Protein AF-A0A1D6N239-F1 (afdb_monomer_lite)

InterPro domains:
  IPR001373 Cullin, N-terminal [PF00888] (5-169)
  IPR016159 Cullin repeat-like-containing domain superfamily [SSF74788] (6-170)
  IPR045093 Cullin [PTHR11932] (6-168)

Secondary structure (DSSP, 8-state):
-----TTHHHHHHHHHHHHHHHHIIIIIHHHHTT--HHHHHHHHHHHHHHHHHHHHHHHHHHHHIIIIIIHHHTPPPHHHHHHHHHHHHHHHHSHHHHHHHHHHHHHHHHTTPPPPHHHHHHHHHHHTSTTHHHHHHHHHHHHHHHHHHHHHHHHHHS-HHHHHHHHHHHH--

Organism: Zea mays (NCBI:txid4577)

pLDDT: mean 87.77, std 11.02, range [39.62, 97.81]

Foldseek 3Di:
DPDDDPVVLVVVLVVLLVVLLVCLVPPPVVQLPPDAAPRNLVSLLVVLVVLVVVLVVVCVVVVVSQVPVCVVVVHQHSLLSSLQSNVVVCCVPPVPRVLNNLLVVVVCVVVVNDDDCSSVSNVVSCVSHPVVVVVVVSVVVSVCVVVVVVLVVCVVVDDPVVSVVVVVVVVVD

Sequence (173 aa):
MAVQKQHYCPEMYNGFKMMLAECVRTMVLPHLMHKQNDSFFRELVKMWSNYCIMIRCVIGFFSYLDRCYVKQYKLPSLSNTAATSFFDPVFSYFNDEARTALLTMIQQERDGIRMDSSLRDVMHGICCSEAKSIMQNAFLDEIYGYYSVRSSEWIKHYSLPDYLAKVNIFIIL

Radius of gyration: 20.12 Å; chains: 1; bounding box: 44×27×61 Å

Structure (mmCIF, N/CA/C/O backbone):
data_AF-A0A1D6N239-F1
#
_entry.id   AF-A0A1D6N239-F1
#
loop_
_atom_site.group_PDB
_atom_site.id
_atom_site.type_symbol
_atom_site.label_atom_id
_atom_site.label_alt_id
_atom_site.label_comp_id
_atom_site.label_asym_id
_atom_site.label_entity_id
_atom_site.label_seq_id
_atom_site.pdbx_PDB_ins_code
_atom_site.Cartn_x
_atom_site.Cartn_y
_atom_site.Cartn_z
_atom_site.occupancy
_atom_site.B_iso_or_equiv
_atom_site.auth_seq_id
_atom_site.auth_comp_id
_atom_site.auth_asym_id
_atom_site.auth_atom_id
_atom_site.pdbx_PDB_model_num
ATOM 1 N N . MET A 1 1 ? 19.123 -14.684 -24.731 1.00 39.62 1 MET A N 1
ATOM 2 C CA . MET A 1 1 ? 19.728 -13.391 -25.113 1.00 39.62 1 MET A CA 1
ATOM 3 C C . MET A 1 1 ? 20.049 -12.634 -23.825 1.00 39.62 1 MET A C 1
ATOM 5 O O . MET A 1 1 ? 19.222 -11.886 -23.336 1.00 39.62 1 MET A O 1
ATOM 9 N N . ALA A 1 2 ? 21.181 -12.949 -23.189 1.00 46.62 2 ALA A N 1
ATOM 10 C CA . ALA A 1 2 ? 21.555 -12.415 -21.875 1.00 46.62 2 ALA A CA 1
ATOM 11 C C . ALA A 1 2 ? 23.067 -12.165 -21.827 1.00 46.62 2 ALA A C 1
ATOM 13 O O . ALA A 1 2 ? 23.795 -12.813 -21.089 1.00 46.62 2 ALA A O 1
ATOM 14 N N . VAL A 1 3 ? 23.534 -11.254 -22.680 1.00 56.34 3 VAL A N 1
ATOM 15 C CA . VAL A 1 3 ? 24.838 -10.593 -22.540 1.00 56.34 3 VAL A CA 1
ATOM 16 C C . VAL A 1 3 ? 24.658 -9.160 -23.047 1.00 56.34 3 VAL A C 1
ATOM 18 O O . VAL A 1 3 ? 25.066 -8.828 -24.154 1.00 56.34 3 VAL A O 1
ATOM 21 N N . GLN A 1 4 ? 23.959 -8.304 -22.296 1.00 53.34 4 GLN A N 1
ATOM 22 C CA . GLN A 1 4 ? 23.906 -6.871 -22.605 1.00 53.34 4 GLN A CA 1
ATOM 23 C C . GLN A 1 4 ? 24.217 -6.038 -21.355 1.00 53.34 4 GLN A C 1
ATOM 25 O O . GLN A 1 4 ? 23.649 -6.232 -20.287 1.00 53.34 4 GLN A O 1
ATOM 30 N N . LYS A 1 5 ? 25.224 -5.181 -21.547 1.00 54.03 5 LYS A N 1
ATOM 31 C CA . LYS A 1 5 ? 25.965 -4.279 -20.652 1.00 54.03 5 LYS A CA 1
ATOM 32 C C . LYS A 1 5 ? 25.200 -3.752 -19.422 1.00 54.03 5 LYS A C 1
ATOM 34 O O . LYS A 1 5 ? 24.051 -3.336 -19.527 1.00 54.03 5 LYS A O 1
ATOM 39 N N . GLN A 1 6 ? 25.923 -3.623 -18.298 1.00 56.44 6 GLN A N 1
ATOM 40 C CA . GLN A 1 6 ? 25.505 -2.990 -17.027 1.00 56.44 6 GLN A CA 1
ATOM 41 C C . GLN A 1 6 ? 24.774 -1.638 -17.174 1.00 56.44 6 GLN A C 1
ATOM 43 O O . GLN A 1 6 ? 24.034 -1.257 -16.274 1.00 56.44 6 GLN A O 1
ATOM 48 N N . HIS A 1 7 ? 24.937 -0.934 -18.297 1.00 66.25 7 HIS A N 1
ATOM 49 C CA . HIS A 1 7 ? 24.303 0.358 -18.566 1.00 66.25 7 HIS A CA 1
ATOM 50 C C . HIS A 1 7 ? 22.785 0.299 -18.815 1.00 66.25 7 HIS A C 1
ATOM 52 O O . HIS A 1 7 ? 22.112 1.283 -18.538 1.00 66.25 7 HIS A O 1
ATOM 58 N N . TYR A 1 8 ? 22.222 -0.832 -19.261 1.00 81.06 8 TYR A N 1
ATOM 59 C CA . TYR A 1 8 ? 20.793 -0.891 -19.621 1.00 81.06 8 TYR A CA 1
ATOM 60 C C . TYR A 1 8 ? 19.866 -1.198 -18.431 1.00 81.06 8 TYR A C 1
ATOM 62 O O . TYR A 1 8 ? 18.695 -0.826 -18.427 1.00 81.06 8 TYR A O 1
ATOM 70 N N . CYS A 1 9 ? 20.379 -1.852 -17.383 1.00 87.56 9 CYS A N 1
ATOM 71 C CA . CYS A 1 9 ? 19.580 -2.185 -16.196 1.00 87.56 9 CYS A CA 1
ATOM 72 C C . CYS A 1 9 ? 19.066 -0.939 -15.440 1.00 87.56 9 CYS A C 1
ATOM 74 O O . CYS A 1 9 ? 17.881 -0.918 -15.103 1.00 87.56 9 CYS A O 1
ATOM 76 N N . PRO A 1 10 ? 19.886 0.114 -15.215 1.00 89.19 10 PRO A N 1
ATOM 77 C CA . PRO A 1 10 ? 19.402 1.382 -14.668 1.00 89.19 10 PRO A CA 1
ATOM 78 C C . PRO A 1 10 ? 18.309 2.034 -15.521 1.00 89.19 10 PRO A C 1
ATOM 80 O O . PRO A 1 10 ? 17.315 2.516 -14.980 1.00 89.19 10 PRO A O 1
ATOM 83 N N . GLU A 1 11 ? 18.469 2.038 -16.847 1.00 90.56 11 GLU A N 1
ATOM 84 C CA . GLU A 1 11 ? 17.501 2.625 -17.783 1.00 90.56 11 GLU A CA 1
ATOM 85 C C . GLU A 1 11 ? 16.166 1.879 -17.742 1.00 90.56 11 GLU A C 1
ATOM 87 O O . GLU A 1 11 ? 15.124 2.508 -17.573 1.00 90.56 11 GLU A O 1
ATOM 92 N N . MET A 1 12 ? 16.190 0.542 -17.798 1.00 91.38 12 MET A N 1
ATOM 93 C CA . MET A 1 12 ? 14.989 -0.287 -17.662 1.00 91.38 12 MET A CA 1
ATOM 94 C C . MET A 1 12 ? 14.289 -0.065 -16.316 1.00 91.38 12 MET A C 1
ATOM 96 O O . MET A 1 12 ? 13.073 0.103 -16.277 1.00 91.38 12 MET A O 1
ATOM 100 N N . TYR A 1 13 ? 15.041 -0.044 -15.210 1.00 92.44 13 TYR A N 1
ATOM 101 C CA . TYR A 1 13 ? 14.474 0.150 -13.873 1.00 92.44 13 TYR A CA 1
ATOM 102 C C . TYR A 1 13 ? 13.842 1.542 -13.713 1.00 92.44 13 TYR A C 1
ATOM 104 O O . TYR A 1 13 ? 12.755 1.684 -13.152 1.00 92.44 13 TYR A O 1
ATOM 112 N N . ASN A 1 14 ? 14.490 2.586 -14.236 1.00 92.31 14 ASN A N 1
ATOM 113 C CA . ASN A 1 14 ? 13.929 3.936 -14.232 1.00 92.31 14 ASN A CA 1
ATOM 114 C C . ASN A 1 14 ? 12.723 4.062 -15.171 1.00 92.31 14 ASN A C 1
ATOM 116 O O . ASN A 1 14 ? 11.724 4.663 -14.782 1.00 92.31 14 ASN A O 1
ATOM 120 N N . GLY A 1 15 ? 12.776 3.455 -16.359 1.00 92.75 15 GLY A N 1
ATOM 121 C CA . GLY A 1 15 ? 11.649 3.386 -17.289 1.00 92.75 15 GLY A CA 1
ATOM 122 C C . GLY A 1 15 ? 10.432 2.695 -16.676 1.00 92.75 15 GLY A C 1
ATOM 123 O O . GLY A 1 15 ? 9.324 3.217 -16.768 1.00 92.75 15 GLY A O 1
ATOM 124 N N . PHE A 1 16 ? 10.647 1.583 -15.965 1.00 93.06 16 PHE A N 1
ATOM 125 C CA . PHE A 1 16 ? 9.612 0.898 -15.193 1.00 93.06 16 PHE A CA 1
ATOM 126 C C . PHE A 1 16 ? 8.950 1.849 -14.189 1.00 93.06 16 PHE A C 1
ATOM 128 O O . PHE A 1 16 ? 7.742 2.050 -14.259 1.00 93.06 16 PHE A O 1
ATOM 135 N N . LYS A 1 17 ? 9.729 2.521 -13.329 1.00 93.50 17 LYS A N 1
ATOM 136 C CA . LYS A 1 17 ? 9.190 3.502 -12.367 1.00 93.50 17 LYS A CA 1
ATOM 137 C C . LYS A 1 17 ? 8.367 4.607 -13.032 1.00 93.50 17 LYS A C 1
ATOM 139 O O . LYS A 1 17 ? 7.281 4.919 -12.555 1.00 93.50 17 LYS A O 1
ATOM 144 N N . MET A 1 18 ? 8.872 5.196 -14.119 1.00 93.50 18 MET A N 1
ATOM 145 C CA . MET A 1 18 ? 8.172 6.277 -14.824 1.00 93.50 18 MET A CA 1
ATOM 146 C C . MET A 1 18 ? 6.834 5.807 -15.397 1.00 93.50 18 MET A C 1
ATOM 148 O O . MET A 1 18 ? 5.826 6.488 -15.227 1.00 93.50 18 MET A O 1
ATOM 152 N N . MET A 1 19 ? 6.802 4.621 -16.010 1.00 94.00 19 MET A N 1
ATOM 153 C CA . MET A 1 19 ? 5.565 4.034 -16.532 1.00 94.00 19 MET A CA 1
ATOM 154 C C . MET A 1 19 ? 4.536 3.771 -15.432 1.00 94.00 19 MET A C 1
ATOM 156 O O . MET A 1 19 ? 3.349 4.020 -15.632 1.00 94.00 19 MET A O 1
ATOM 160 N N . LEU A 1 20 ? 4.977 3.292 -14.268 1.00 95.25 20 LEU A N 1
ATOM 161 C CA . LEU A 1 20 ? 4.081 3.057 -13.137 1.00 95.25 20 LEU A CA 1
ATOM 162 C C . LEU A 1 20 ? 3.512 4.353 -12.571 1.00 95.25 20 LEU A C 1
ATOM 164 O O . LEU A 1 20 ? 2.302 4.445 -12.370 1.00 95.25 20 LEU A O 1
ATOM 168 N N . ALA A 1 21 ? 4.362 5.361 -12.370 1.00 92.44 21 ALA A N 1
ATOM 169 C CA . ALA A 1 21 ? 3.928 6.675 -11.910 1.00 92.44 21 ALA A CA 1
ATOM 170 C C . ALA A 1 21 ? 2.891 7.286 -12.867 1.00 92.44 21 ALA A C 1
ATOM 172 O O . ALA A 1 21 ? 1.852 7.781 -12.430 1.00 92.44 21 ALA A O 1
ATOM 173 N N . GLU A 1 22 ? 3.129 7.184 -14.176 1.00 94.69 22 GLU A N 1
ATOM 174 C CA . GLU A 1 22 ? 2.204 7.678 -15.193 1.00 94.69 22 GLU A CA 1
ATOM 175 C C . GLU A 1 22 ? 0.885 6.891 -15.217 1.00 94.69 22 GLU A C 1
ATOM 177 O O . GLU A 1 22 ? -0.192 7.487 -15.286 1.00 94.69 22 GLU A O 1
ATOM 182 N N . CYS A 1 23 ? 0.942 5.562 -15.088 1.00 94.81 23 CYS A N 1
ATOM 183 C CA . CYS A 1 23 ? -0.246 4.715 -14.978 1.00 94.81 23 CYS A CA 1
ATOM 184 C C . CYS A 1 23 ? -1.108 5.112 -13.775 1.00 94.81 23 CYS A C 1
ATOM 186 O O . CYS A 1 23 ? -2.322 5.255 -13.900 1.00 94.81 23 CYS A O 1
ATOM 188 N N . VAL A 1 24 ? -0.500 5.314 -12.607 1.00 96.50 24 VAL A N 1
ATOM 189 C CA . VAL A 1 24 ? -1.225 5.701 -11.390 1.00 96.50 24 VAL A CA 1
ATOM 190 C C . VAL A 1 24 ? -1.839 7.088 -11.562 1.00 96.50 24 VAL A C 1
ATOM 192 O O . VAL A 1 24 ? -3.029 7.278 -11.307 1.00 96.50 24 VAL A O 1
ATOM 195 N N . ARG A 1 25 ? -1.069 8.044 -12.087 1.00 95.81 25 ARG A N 1
ATOM 196 C CA . ARG A 1 25 ? -1.529 9.416 -12.324 1.00 95.81 25 ARG A CA 1
ATOM 197 C C . ARG A 1 25 ? -2.720 9.491 -13.283 1.00 95.81 25 ARG A C 1
ATOM 199 O O . ARG A 1 25 ? -3.623 10.290 -13.061 1.00 95.81 25 ARG A O 1
ATOM 206 N N . THR A 1 26 ? -2.714 8.691 -14.347 1.00 95.81 26 THR A N 1
ATOM 207 C CA . THR A 1 26 ? -3.734 8.745 -15.409 1.00 95.81 26 THR A CA 1
ATOM 208 C C . THR A 1 26 ? -4.933 7.843 -15.150 1.00 95.81 26 THR A C 1
ATOM 210 O O . THR A 1 26 ? -6.050 8.214 -15.498 1.00 95.81 26 THR A O 1
ATOM 213 N N . MET A 1 27 ? -4.721 6.680 -14.534 1.00 94.62 27 MET A N 1
ATOM 214 C CA . MET A 1 27 ? -5.755 5.653 -14.400 1.00 94.62 27 MET A CA 1
ATOM 215 C C . MET A 1 27 ? -6.275 5.503 -12.973 1.00 94.62 27 MET A C 1
ATOM 217 O O . MET A 1 27 ? -7.420 5.108 -12.808 1.00 94.62 27 MET A O 1
ATOM 221 N N . VAL A 1 28 ? -5.488 5.808 -11.939 1.00 96.38 28 VAL A N 1
ATOM 222 C CA . VAL A 1 28 ? -5.895 5.572 -10.540 1.00 96.38 28 VAL A CA 1
ATOM 223 C C . VAL A 1 28 ? -6.426 6.849 -9.906 1.00 96.38 28 VAL A C 1
ATOM 225 O O . VAL A 1 28 ? -7.576 6.879 -9.474 1.00 96.38 28 VAL A O 1
ATOM 228 N N . LEU A 1 29 ? -5.621 7.917 -9.884 1.00 96.88 29 LEU A N 1
ATOM 229 C CA . LEU A 1 29 ? -5.974 9.141 -9.155 1.00 96.88 29 LEU A CA 1
ATOM 230 C C . LEU A 1 29 ? -7.324 9.741 -9.587 1.00 96.88 29 LEU A C 1
ATOM 232 O O . LEU A 1 29 ? -8.117 10.051 -8.699 1.00 96.88 29 LEU A O 1
ATOM 236 N N . PRO A 1 30 ? -7.665 9.834 -10.891 1.00 97.12 30 PRO A N 1
ATOM 237 C CA . PRO A 1 30 ? -8.952 10.391 -11.309 1.00 97.12 30 PRO A CA 1
ATOM 238 C C . PRO A 1 30 ? -10.160 9.593 -10.806 1.00 97.12 30 PRO A C 1
ATOM 240 O O . PRO A 1 30 ? -11.209 10.172 -10.549 1.00 97.12 30 PRO A O 1
ATOM 243 N N . HIS A 1 31 ? -10.019 8.275 -10.626 1.00 96.00 31 HIS A N 1
ATOM 244 C CA . HIS A 1 31 ? -11.098 7.434 -10.103 1.00 96.00 31 HIS A CA 1
ATOM 245 C C . HIS A 1 31 ? -11.291 7.603 -8.596 1.00 96.00 31 HIS A C 1
ATOM 247 O O . HIS A 1 31 ? -12.378 7.331 -8.096 1.00 96.00 31 HIS A O 1
ATOM 253 N N . LEU A 1 32 ? -10.265 8.045 -7.870 1.00 96.25 32 LEU A N 1
ATOM 254 C CA . LEU A 1 32 ? -10.347 8.309 -6.433 1.00 96.25 32 LEU A CA 1
ATOM 255 C C . LEU A 1 32 ? -10.863 9.719 -6.120 1.00 96.25 32 LEU A C 1
ATOM 257 O O . LEU A 1 32 ? -11.366 9.952 -5.021 1.00 96.25 32 LEU A O 1
ATOM 261 N N . MET A 1 33 ? -10.784 10.646 -7.080 1.00 95.56 33 MET A N 1
ATOM 262 C CA . MET A 1 33 ? -11.258 12.017 -6.900 1.00 95.56 33 MET A CA 1
ATOM 263 C C . MET A 1 33 ? -12.731 12.064 -6.482 1.00 95.56 33 MET A C 1
ATOM 265 O O . MET A 1 33 ? -13.576 11.340 -7.007 1.00 95.56 33 MET A O 1
ATOM 269 N N . HIS A 1 34 ? -13.035 12.967 -5.548 1.00 93.38 34 HIS A N 1
ATOM 270 C CA . HIS A 1 34 ? -14.378 13.214 -5.012 1.00 93.38 34 HIS A CA 1
ATOM 271 C C . HIS A 1 34 ? -15.038 12.018 -4.298 1.00 93.38 34 HIS A C 1
ATOM 273 O O . HIS A 1 34 ? -16.222 12.090 -3.968 1.00 93.38 34 HIS A O 1
ATOM 279 N N . LYS A 1 35 ? -14.304 10.931 -4.024 1.00 94.62 35 LYS A N 1
ATOM 280 C CA . LYS A 1 35 ? -14.792 9.804 -3.216 1.00 94.62 35 LYS A CA 1
ATOM 281 C C . LYS A 1 35 ? -14.398 9.977 -1.753 1.00 94.62 35 LYS A C 1
ATOM 283 O O . LYS A 1 35 ? -13.339 10.510 -1.453 1.00 94.62 35 LYS A O 1
ATOM 288 N N . GLN A 1 36 ? -15.236 9.483 -0.842 1.00 92.69 36 GLN A N 1
ATOM 289 C CA . GLN A 1 36 ? -14.975 9.506 0.605 1.00 92.69 36 GLN A CA 1
ATOM 290 C C . GLN A 1 36 ? -15.403 8.196 1.281 1.00 92.69 36 GLN A C 1
ATOM 292 O O . GLN A 1 36 ? -16.244 7.459 0.746 1.00 92.69 36 GLN A O 1
ATOM 297 N N . ASN A 1 37 ? -14.846 7.922 2.466 1.00 90.50 37 ASN A N 1
ATOM 298 C CA . ASN A 1 37 ? -15.208 6.801 3.346 1.00 90.50 37 ASN A CA 1
ATOM 299 C C . ASN A 1 37 ? -15.290 5.462 2.584 1.00 90.50 37 ASN A C 1
ATOM 301 O O . ASN A 1 37 ? -14.408 5.139 1.787 1.00 90.50 37 ASN A O 1
ATOM 305 N N . ASP A 1 38 ? -16.367 4.696 2.761 1.00 91.19 38 ASP A N 1
ATOM 306 C CA . ASP A 1 38 ? -16.546 3.393 2.116 1.00 91.19 38 ASP A CA 1
ATOM 307 C C . ASP A 1 38 ? -16.464 3.437 0.585 1.00 91.19 38 ASP A C 1
ATOM 309 O O . ASP A 1 38 ? -16.015 2.479 -0.046 1.00 91.19 38 ASP A O 1
ATOM 313 N N . SER A 1 39 ? -16.931 4.527 -0.037 1.00 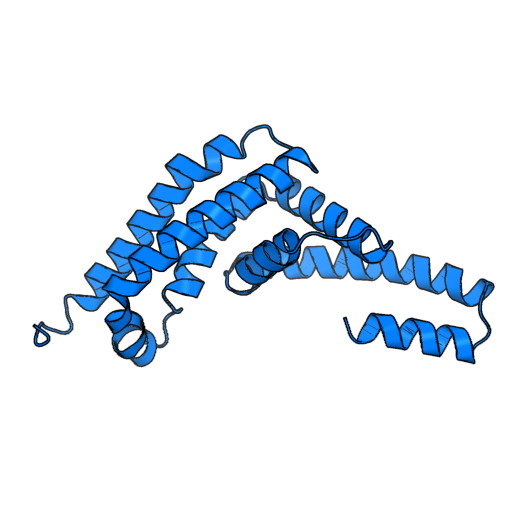94.12 39 SER A N 1
ATOM 314 C CA . SER A 1 39 ? -16.883 4.670 -1.496 1.00 94.12 39 SER A CA 1
ATOM 315 C C . SER A 1 39 ? -15.450 4.854 -1.995 1.00 94.12 39 SER A C 1
ATOM 317 O O . SER A 1 39 ? -15.096 4.305 -3.040 1.00 94.12 39 SER A O 1
ATOM 319 N N . PHE A 1 40 ? -14.626 5.567 -1.220 1.00 96.00 40 PHE A N 1
ATOM 320 C CA . PHE A 1 40 ? -13.200 5.721 -1.475 1.00 96.00 40 PHE A CA 1
ATOM 321 C C . PHE A 1 40 ? -12.489 4.382 -1.305 1.00 96.00 40 PHE A C 1
ATOM 323 O O . PHE A 1 40 ? -11.799 3.941 -2.220 1.00 96.00 40 PHE A O 1
ATOM 330 N N . PHE A 1 41 ? -12.727 3.690 -0.186 1.00 94.94 41 PHE A N 1
ATOM 331 C CA . PHE A 1 41 ? -12.089 2.403 0.084 1.00 94.94 41 PHE A CA 1
ATOM 332 C C . PHE A 1 41 ? -12.411 1.354 -0.986 1.00 94.94 41 PHE A C 1
ATOM 334 O O . PHE A 1 41 ? -11.508 0.694 -1.496 1.00 94.94 41 PHE A O 1
ATOM 341 N N . ARG A 1 42 ? -13.682 1.234 -1.393 1.00 95.00 42 ARG A N 1
ATOM 342 C CA . ARG A 1 42 ? -14.083 0.299 -2.457 1.00 95.00 42 ARG A CA 1
ATOM 343 C C . ARG A 1 42 ? -13.380 0.582 -3.782 1.00 95.00 42 ARG A C 1
ATOM 345 O O . ARG A 1 42 ? -12.950 -0.356 -4.452 1.00 95.00 42 ARG A O 1
ATOM 352 N N . GLU A 1 43 ? -13.252 1.851 -4.169 1.00 97.31 43 GLU A N 1
ATOM 353 C CA . GLU A 1 43 ? -12.543 2.184 -5.406 1.00 97.31 43 GLU A CA 1
ATOM 354 C C . GLU A 1 43 ? -11.032 1.971 -5.268 1.00 97.31 43 GLU A C 1
ATOM 356 O O . GLU A 1 43 ? -10.417 1.444 -6.191 1.00 97.31 43 GLU A O 1
ATOM 361 N N . LEU A 1 44 ? -10.445 2.292 -4.111 1.00 97.00 44 LEU A N 1
ATOM 362 C CA . LEU A 1 44 ? -9.036 2.035 -3.818 1.00 97.00 44 LEU A CA 1
ATOM 363 C C . LEU A 1 44 ? -8.702 0.547 -3.955 1.00 97.00 44 LEU A C 1
ATOM 365 O O . LEU A 1 44 ? -7.760 0.201 -4.664 1.00 97.00 44 LEU A O 1
ATOM 369 N N . VAL A 1 45 ? -9.502 -0.330 -3.343 1.00 96.25 45 VAL A N 1
ATOM 370 C CA . VAL A 1 45 ? -9.361 -1.791 -3.448 1.00 96.25 45 VAL A CA 1
ATOM 371 C C . VAL A 1 45 ? -9.419 -2.242 -4.904 1.00 96.25 45 VAL A C 1
ATOM 373 O O . VAL A 1 45 ? -8.563 -3.001 -5.359 1.00 96.25 45 VAL A O 1
ATOM 376 N N . LYS A 1 46 ? -10.413 -1.761 -5.655 1.00 96.38 46 LYS A N 1
ATOM 377 C CA . LYS A 1 46 ? -10.590 -2.115 -7.065 1.00 96.38 46 LYS A CA 1
ATOM 378 C C . LYS A 1 46 ? -9.397 -1.666 -7.912 1.00 96.38 46 LYS A C 1
ATOM 380 O O . LYS A 1 46 ? -8.884 -2.451 -8.708 1.00 96.38 46 LYS A O 1
ATOM 385 N N . MET A 1 47 ? -8.936 -0.429 -7.733 1.00 97.50 47 MET A N 1
ATOM 386 C CA . MET A 1 47 ? -7.780 0.105 -8.456 1.00 97.50 47 MET A CA 1
ATOM 387 C C . MET A 1 47 ? -6.492 -0.628 -8.089 1.00 97.50 47 MET A C 1
ATOM 389 O O . MET A 1 47 ? -5.725 -0.979 -8.983 1.00 97.50 47 MET A O 1
ATOM 393 N N . TRP A 1 48 ? -6.282 -0.920 -6.804 1.00 97.44 48 TRP A N 1
ATOM 394 C CA . TRP A 1 48 ? -5.126 -1.677 -6.331 1.00 97.44 48 TRP A CA 1
ATOM 395 C C . TRP A 1 48 ? -5.114 -3.098 -6.898 1.00 97.44 48 TRP A C 1
ATOM 397 O O . TRP A 1 48 ? -4.109 -3.525 -7.456 1.00 97.44 48 TRP A O 1
ATOM 407 N N . SER A 1 49 ? -6.248 -3.800 -6.862 1.00 96.00 49 SER A N 1
ATOM 408 C CA . SER A 1 49 ? -6.377 -5.153 -7.415 1.00 96.00 49 SER A CA 1
ATOM 409 C C . SER A 1 49 ? -6.071 -5.196 -8.919 1.00 96.00 49 SER A C 1
ATOM 411 O O . SER A 1 49 ? -5.241 -5.992 -9.370 1.00 96.00 49 SER A O 1
ATOM 413 N N . ASN A 1 50 ? -6.659 -4.277 -9.692 1.00 95.44 50 ASN A N 1
ATOM 414 C CA . ASN A 1 50 ? -6.396 -4.152 -11.129 1.00 95.44 50 ASN A CA 1
ATOM 415 C C . ASN A 1 50 ? -4.920 -3.849 -11.411 1.00 95.44 50 ASN A C 1
ATOM 417 O O . ASN A 1 50 ? -4.306 -4.447 -12.300 1.00 95.44 50 ASN A O 1
ATOM 421 N N . TYR A 1 51 ? -4.334 -2.949 -10.626 1.00 96.44 51 TYR A N 1
ATOM 422 C CA . TYR A 1 51 ? -2.927 -2.602 -10.727 1.00 96.44 51 TYR A CA 1
ATOM 423 C C . TYR A 1 51 ? -2.024 -3.801 -10.403 1.00 96.44 51 TYR A C 1
ATOM 425 O O . TYR A 1 51 ? -1.113 -4.097 -11.172 1.00 96.44 51 TYR A O 1
ATOM 433 N N . CYS A 1 52 ? -2.306 -4.574 -9.350 1.00 94.81 52 CYS A N 1
ATOM 434 C CA . CYS A 1 52 ? -1.556 -5.789 -9.019 1.00 94.81 52 CYS A CA 1
ATOM 435 C C . CYS A 1 52 ? -1.565 -6.825 -10.150 1.00 94.81 52 CYS A C 1
ATOM 437 O O . CYS A 1 52 ? -0.540 -7.468 -10.394 1.00 94.81 52 CYS A O 1
ATOM 439 N N . ILE A 1 53 ? -2.691 -6.987 -10.855 1.00 94.00 53 ILE A N 1
ATOM 440 C CA . ILE A 1 53 ? -2.785 -7.877 -12.022 1.00 94.00 53 ILE A CA 1
ATOM 441 C C . ILE A 1 53 ? -1.830 -7.405 -13.124 1.00 94.00 53 ILE A C 1
ATOM 443 O O . ILE A 1 53 ? -1.032 -8.199 -13.625 1.00 94.00 53 ILE A O 1
ATOM 447 N N . MET A 1 54 ? -1.854 -6.109 -13.452 1.00 93.25 54 MET A N 1
ATOM 448 C CA . MET A 1 54 ? -0.937 -5.517 -14.430 1.00 93.25 54 MET A CA 1
ATOM 449 C C . MET A 1 54 ? 0.528 -5.717 -14.014 1.00 93.25 54 MET A C 1
ATOM 451 O O . MET A 1 54 ? 1.343 -6.193 -14.806 1.00 93.25 54 MET A O 1
ATOM 455 N N . ILE A 1 55 ? 0.864 -5.414 -12.759 1.00 94.00 55 ILE A N 1
A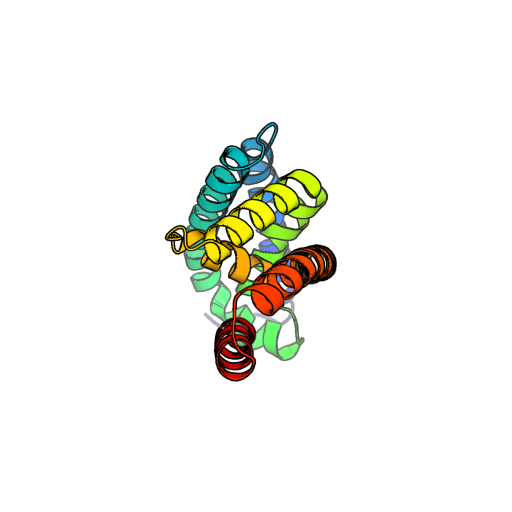TOM 456 C CA . ILE A 1 55 ? 2.223 -5.534 -12.220 1.00 94.00 55 ILE A CA 1
ATOM 457 C C . ILE A 1 55 ? 2.736 -6.970 -12.283 1.00 94.00 55 ILE A C 1
ATOM 459 O O . ILE A 1 55 ? 3.885 -7.185 -12.667 1.00 94.00 55 ILE A O 1
ATOM 463 N N . ARG A 1 56 ? 1.898 -7.963 -11.967 1.00 92.25 56 ARG A N 1
ATOM 464 C CA . ARG A 1 56 ? 2.284 -9.379 -12.036 1.00 92.25 56 ARG A CA 1
ATOM 465 C C . ARG A 1 56 ? 2.722 -9.777 -13.446 1.00 92.25 56 ARG A C 1
ATOM 467 O O . ARG A 1 56 ? 3.706 -10.500 -13.591 1.00 92.25 56 ARG A O 1
ATOM 474 N N . CYS A 1 57 ? 2.038 -9.270 -14.470 1.00 88.25 57 CYS A N 1
ATOM 475 C CA . CYS A 1 57 ? 2.421 -9.483 -15.864 1.00 88.25 57 CYS A CA 1
ATOM 476 C C . CYS A 1 57 ? 3.744 -8.778 -16.200 1.00 88.25 57 CYS A C 1
ATOM 478 O O . CYS A 1 57 ? 4.637 -9.393 -16.779 1.00 88.25 57 CYS A O 1
ATOM 480 N N . VAL A 1 58 ? 3.900 -7.511 -15.805 1.00 88.44 58 VAL A N 1
ATOM 481 C CA . VAL A 1 58 ? 5.083 -6.699 -16.144 1.00 88.44 58 VAL A CA 1
ATOM 482 C C . VAL A 1 58 ? 6.348 -7.210 -15.444 1.00 88.44 58 VAL A C 1
ATOM 484 O O . VAL A 1 58 ? 7.380 -7.376 -16.092 1.00 88.44 58 VAL A O 1
ATOM 487 N N . ILE A 1 59 ? 6.282 -7.525 -14.147 1.00 90.62 59 ILE A N 1
ATOM 488 C CA . ILE A 1 59 ? 7.435 -8.023 -13.376 1.00 90.62 59 ILE A CA 1
ATOM 489 C C . ILE A 1 59 ? 7.973 -9.334 -13.955 1.00 90.62 59 ILE A C 1
ATOM 491 O O . ILE A 1 59 ? 9.185 -9.548 -13.938 1.00 90.62 59 ILE A O 1
ATOM 495 N N . GLY A 1 60 ? 7.117 -10.189 -14.525 1.00 87.81 60 GLY A N 1
ATOM 496 C CA . GLY A 1 60 ? 7.553 -11.423 -15.184 1.00 87.81 60 GLY A CA 1
ATOM 497 C C . GLY A 1 60 ? 8.636 -11.176 -16.243 1.00 87.81 60 GLY A C 1
ATOM 498 O O . GLY A 1 60 ? 9.670 -11.852 -16.238 1.00 87.81 60 GLY A O 1
ATOM 499 N N . PHE A 1 61 ? 8.453 -10.147 -17.078 1.00 86.38 61 PHE A N 1
ATOM 500 C CA . PHE A 1 61 ? 9.412 -9.762 -18.120 1.00 86.38 61 PHE A CA 1
ATOM 501 C C . PHE A 1 61 ? 10.716 -9.189 -17.555 1.00 86.38 61 PHE A C 1
ATOM 503 O O . PHE A 1 61 ? 11.790 -9.437 -18.100 1.00 86.38 61 PHE A O 1
ATOM 510 N N . PHE A 1 62 ? 10.635 -8.458 -16.443 1.00 88.88 62 PHE A N 1
ATOM 511 C CA . PHE A 1 62 ? 11.772 -7.764 -15.835 1.00 88.88 62 PHE A CA 1
ATOM 512 C C . PHE A 1 62 ? 12.389 -8.504 -14.643 1.00 88.88 62 PHE A C 1
ATOM 514 O O . PHE A 1 62 ? 13.254 -7.956 -13.965 1.00 88.88 62 PHE A O 1
ATOM 521 N N . SER A 1 63 ? 12.014 -9.763 -14.404 1.00 88.19 63 SER A N 1
ATOM 522 C CA . SER A 1 63 ? 12.459 -10.553 -13.244 1.00 88.19 63 SER A CA 1
ATOM 523 C C . SER A 1 63 ? 13.986 -10.683 -13.108 1.00 88.19 63 SER A C 1
ATOM 525 O O . SER A 1 63 ? 14.503 -10.884 -12.008 1.00 88.19 63 SER A O 1
ATOM 527 N N . TYR A 1 64 ? 14.733 -10.523 -14.20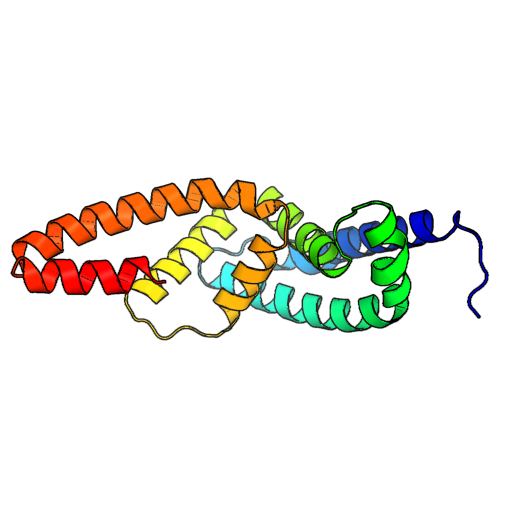6 1.00 88.88 64 TYR A N 1
ATOM 528 C CA . TYR A 1 64 ? 16.195 -10.437 -14.181 1.00 88.88 64 TYR A CA 1
ATOM 529 C C . TYR A 1 64 ? 16.712 -9.227 -13.381 1.00 88.88 64 TYR A C 1
ATOM 531 O O . TYR A 1 64 ? 17.725 -9.344 -12.687 1.00 88.88 64 TYR A O 1
ATOM 539 N N . LEU A 1 65 ? 16.016 -8.083 -13.431 1.00 90.88 65 LEU A N 1
ATOM 540 C CA . LEU A 1 65 ? 16.395 -6.888 -12.673 1.00 90.88 65 LEU A CA 1
ATOM 541 C C . LEU A 1 65 ? 16.376 -7.172 -11.172 1.00 90.88 65 LEU A C 1
ATOM 543 O O . LEU A 1 65 ? 17.346 -6.836 -10.500 1.00 90.88 65 LEU A O 1
ATOM 547 N N . ASP A 1 66 ? 15.345 -7.853 -10.664 1.00 90.19 66 ASP A N 1
ATOM 548 C CA . ASP A 1 66 ? 15.265 -8.229 -9.246 1.00 90.19 66 ASP A CA 1
ATOM 549 C C . ASP A 1 66 ? 16.418 -9.156 -8.828 1.00 90.19 66 ASP A C 1
ATOM 551 O O . ASP A 1 66 ? 17.036 -8.976 -7.777 1.00 90.19 66 ASP A O 1
ATOM 555 N N . ARG A 1 67 ? 16.750 -10.143 -9.670 1.00 89.06 67 ARG A N 1
ATOM 556 C CA . ARG A 1 67 ? 17.777 -11.153 -9.359 1.00 89.06 67 ARG A CA 1
ATOM 557 C C . ARG A 1 67 ? 19.196 -10.592 -9.357 1.00 89.06 67 ARG A C 1
ATOM 559 O O . ARG A 1 67 ? 20.024 -11.053 -8.570 1.00 89.06 67 ARG A O 1
ATOM 566 N N . CYS A 1 68 ? 19.477 -9.643 -10.245 1.00 87.50 68 CYS A N 1
ATOM 567 C CA . CYS A 1 68 ? 20.832 -9.160 -10.492 1.00 87.50 68 CYS A CA 1
ATOM 568 C C . CYS A 1 68 ? 20.996 -7.698 -10.080 1.00 87.50 68 CYS A C 1
ATOM 570 O O . CYS A 1 68 ? 21.729 -7.412 -9.138 1.00 87.50 68 CYS A O 1
ATOM 572 N N . TYR A 1 69 ? 20.304 -6.780 -10.755 1.00 88.38 69 TYR A N 1
ATOM 573 C CA . TYR A 1 69 ? 20.504 -5.340 -10.591 1.00 88.38 69 TYR A CA 1
ATOM 574 C C . TYR A 1 69 ? 20.051 -4.840 -9.212 1.00 88.38 69 TYR A C 1
ATOM 576 O O . TYR A 1 69 ? 20.848 -4.296 -8.452 1.00 88.38 69 TYR A O 1
ATOM 584 N N . VAL A 1 70 ? 18.799 -5.094 -8.839 1.00 91.38 70 VAL A N 1
ATOM 585 C CA . VAL A 1 70 ? 18.228 -4.680 -7.550 1.00 91.38 70 VAL A CA 1
ATOM 586 C C . VAL A 1 70 ? 19.047 -5.241 -6.391 1.00 91.38 70 VAL A C 1
ATOM 588 O O . VAL A 1 70 ? 19.438 -4.495 -5.494 1.00 91.38 70 VAL A O 1
ATOM 591 N N . LYS A 1 71 ? 19.377 -6.538 -6.440 1.00 89.81 71 LYS A N 1
ATOM 592 C CA . LYS A 1 71 ? 20.185 -7.201 -5.410 1.00 89.81 71 LYS A CA 1
ATOM 593 C C . LYS A 1 71 ? 21.595 -6.615 -5.305 1.00 89.81 71 LYS A C 1
ATOM 595 O O . LYS A 1 71 ? 22.074 -6.395 -4.195 1.00 89.81 71 LYS A O 1
ATOM 600 N N . GLN A 1 72 ? 22.255 -6.359 -6.435 1.00 90.12 72 GLN A N 1
ATOM 601 C CA . GLN A 1 72 ? 23.612 -5.808 -6.468 1.00 90.12 72 GLN A CA 1
ATOM 602 C C . GLN A 1 72 ? 23.673 -4.400 -5.864 1.00 90.12 72 GLN A C 1
ATOM 604 O O . GLN A 1 72 ? 24.608 -4.093 -5.127 1.00 90.12 72 GLN A O 1
ATOM 609 N N . TYR A 1 73 ? 22.677 -3.561 -6.151 1.00 90.12 73 TYR A N 1
ATOM 610 C CA . TYR A 1 73 ? 22.647 -2.158 -5.727 1.00 90.12 73 TYR A CA 1
ATOM 611 C C . TYR A 1 73 ? 21.778 -1.902 -4.486 1.00 90.12 73 TYR A C 1
ATOM 613 O O . TYR A 1 73 ? 21.615 -0.750 -4.092 1.00 90.12 73 TYR A O 1
ATOM 621 N N . LYS A 1 74 ? 21.244 -2.957 -3.851 1.00 91.50 74 LYS A N 1
ATOM 622 C CA . LYS A 1 74 ? 20.349 -2.888 -2.679 1.00 91.50 74 LYS A CA 1
ATOM 623 C C . LYS A 1 74 ? 19.155 -1.946 -2.886 1.00 91.50 74 LYS A C 1
ATOM 625 O O . LYS A 1 74 ? 18.758 -1.221 -1.978 1.00 91.50 74 LYS A O 1
ATOM 630 N N . LEU A 1 75 ? 18.603 -1.947 -4.095 1.00 92.62 75 LEU A N 1
ATOM 631 C CA . LEU A 1 75 ? 17.410 -1.171 -4.422 1.00 92.62 75 LEU A CA 1
ATOM 632 C C . LEU A 1 75 ? 16.149 -1.883 -3.899 1.00 92.62 75 LEU A C 1
ATOM 634 O O . LEU A 1 75 ? 16.203 -3.079 -3.593 1.00 92.62 75 LEU A O 1
ATOM 638 N N . PRO A 1 76 ? 15.002 -1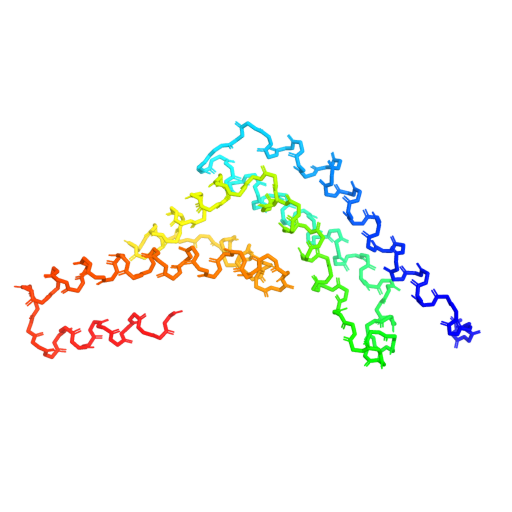.188 -3.811 1.00 93.12 76 PRO A N 1
ATOM 639 C CA . PRO A 1 76 ? 13.720 -1.849 -3.604 1.00 93.12 76 PRO A CA 1
ATOM 640 C C . PRO A 1 76 ? 13.427 -2.846 -4.733 1.00 93.12 76 PRO A C 1
ATOM 642 O O . PRO A 1 76 ? 13.773 -2.610 -5.892 1.00 93.12 76 PRO A O 1
ATOM 645 N N . SER A 1 77 ? 12.766 -3.959 -4.404 1.00 94.81 77 SER A N 1
ATOM 646 C CA . SER A 1 77 ? 12.298 -4.915 -5.417 1.00 94.81 77 SER A CA 1
ATOM 647 C C . SER A 1 77 ? 11.337 -4.250 -6.397 1.00 94.81 77 SER A C 1
ATOM 649 O O . SER A 1 77 ? 10.723 -3.229 -6.078 1.00 94.81 77 SER A O 1
ATOM 651 N N . LEU A 1 78 ? 11.144 -4.839 -7.577 1.00 95.50 78 LEU A N 1
ATOM 652 C CA . LEU A 1 78 ? 10.151 -4.339 -8.529 1.00 95.50 78 LEU A CA 1
ATOM 653 C C . LEU A 1 78 ? 8.742 -4.319 -7.919 1.00 95.50 78 LEU A C 1
ATOM 655 O O . LEU A 1 78 ? 7.983 -3.387 -8.169 1.00 95.50 78 LEU A O 1
ATOM 659 N N . SER A 1 79 ? 8.412 -5.301 -7.072 1.00 95.06 79 SER A N 1
ATOM 660 C CA . SER A 1 79 ? 7.129 -5.353 -6.357 1.00 95.06 79 SER A CA 1
ATOM 661 C C . SER A 1 79 ? 6.981 -4.218 -5.341 1.00 95.06 79 SER A C 1
ATOM 663 O O . SER A 1 79 ? 5.946 -3.556 -5.320 1.00 95.06 79 SER A O 1
ATOM 665 N N . ASN A 1 80 ? 8.005 -3.964 -4.520 1.00 95.75 80 ASN A N 1
ATOM 666 C CA . ASN A 1 80 ? 7.972 -2.873 -3.541 1.00 95.75 80 ASN A CA 1
ATOM 667 C C . ASN A 1 80 ? 7.952 -1.519 -4.253 1.00 95.75 80 ASN A C 1
ATOM 669 O O . ASN A 1 80 ? 7.147 -0.659 -3.928 1.00 95.75 80 ASN A O 1
ATOM 673 N N . THR A 1 81 ? 8.765 -1.368 -5.300 1.00 96.12 81 THR A N 1
ATOM 674 C CA . THR A 1 81 ? 8.761 -0.187 -6.168 1.00 96.12 81 THR A CA 1
ATOM 675 C C . THR A 1 81 ? 7.375 0.074 -6.744 1.00 96.12 81 THR A C 1
ATOM 677 O O . THR A 1 81 ? 6.914 1.210 -6.724 1.00 96.12 81 THR A O 1
ATOM 680 N N . ALA A 1 82 ? 6.686 -0.967 -7.217 1.00 96.75 82 ALA A N 1
ATOM 681 C CA . ALA A 1 82 ? 5.339 -0.832 -7.748 1.00 96.75 82 ALA A CA 1
ATOM 682 C C . ALA A 1 82 ? 4.316 -0.423 -6.685 1.00 96.75 82 ALA A C 1
ATOM 684 O O . ALA A 1 82 ? 3.441 0.390 -6.985 1.00 96.75 82 ALA A O 1
ATOM 685 N N . ALA A 1 83 ? 4.437 -0.953 -5.464 1.00 97.12 83 ALA A N 1
ATOM 686 C CA . ALA A 1 83 ? 3.614 -0.550 -4.331 1.00 97.12 83 ALA A CA 1
ATOM 687 C C . ALA A 1 83 ? 3.851 0.923 -3.962 1.00 97.12 83 ALA A C 1
ATOM 689 O O . ALA A 1 83 ? 2.892 1.682 -3.874 1.00 97.12 83 ALA A O 1
ATOM 690 N N . THR A 1 84 ? 5.111 1.356 -3.852 1.00 96.31 84 THR A N 1
ATOM 691 C CA . THR A 1 84 ? 5.494 2.765 -3.656 1.00 96.31 84 THR A CA 1
ATOM 692 C C . THR A 1 84 ? 4.934 3.663 -4.757 1.00 96.31 84 THR A C 1
ATOM 694 O O . THR A 1 84 ? 4.300 4.669 -4.463 1.00 96.31 84 THR A O 1
ATOM 697 N N . SER A 1 85 ? 5.073 3.280 -6.031 1.00 96.75 85 SER A N 1
ATOM 698 C CA . SER A 1 85 ? 4.518 4.056 -7.150 1.00 96.75 85 SER A CA 1
ATOM 699 C C . SER A 1 85 ? 2.995 4.205 -7.100 1.00 96.75 85 SER A C 1
ATOM 701 O O . SER A 1 85 ? 2.479 5.182 -7.635 1.00 96.75 85 SER A O 1
ATOM 703 N N . PHE A 1 86 ? 2.280 3.266 -6.472 1.00 97.81 86 PHE A N 1
ATOM 704 C CA . PHE A 1 86 ? 0.831 3.337 -6.297 1.00 97.81 86 PHE A CA 1
ATOM 705 C C . PHE A 1 86 ? 0.434 4.148 -5.063 1.00 97.81 86 PHE A C 1
ATOM 707 O O . PHE A 1 86 ? -0.346 5.092 -5.174 1.00 97.81 86 PHE A O 1
ATOM 714 N N . PHE A 1 87 ? 0.955 3.789 -3.889 1.00 96.88 87 PHE A N 1
ATOM 715 C CA . PHE A 1 87 ? 0.482 4.344 -2.625 1.00 96.88 87 PHE A CA 1
ATOM 716 C C . PHE A 1 87 ? 1.038 5.732 -2.329 1.00 96.88 87 PHE A C 1
ATOM 718 O O . PHE A 1 87 ? 0.289 6.549 -1.800 1.00 96.88 87 PHE A O 1
ATOM 725 N N . ASP A 1 88 ? 2.277 6.057 -2.706 1.00 94.81 88 ASP A N 1
ATOM 726 C CA . ASP A 1 88 ? 2.840 7.377 -2.398 1.00 94.81 88 ASP A CA 1
ATOM 727 C C . ASP A 1 88 ? 2.008 8.513 -3.021 1.00 94.81 88 ASP A C 1
ATOM 729 O O . ASP A 1 88 ? 1.617 9.424 -2.288 1.00 94.81 88 ASP A O 1
ATOM 733 N N . PRO A 1 89 ? 1.626 8.471 -4.318 1.00 95.00 89 PRO A N 1
ATOM 734 C CA . PRO A 1 89 ? 0.718 9.471 -4.870 1.00 95.00 89 PRO A CA 1
ATOM 735 C C . PRO A 1 89 ? -0.660 9.449 -4.202 1.00 95.00 89 PRO A C 1
ATOM 737 O O . PRO A 1 89 ? -1.199 10.509 -3.904 1.00 95.00 89 PRO A O 1
ATOM 740 N N . VAL A 1 90 ? -1.231 8.273 -3.919 1.00 95.69 90 VAL A N 1
ATOM 741 C CA . VAL A 1 90 ? -2.549 8.181 -3.264 1.00 95.69 90 VAL A CA 1
ATOM 742 C C . VAL A 1 90 ? -2.535 8.885 -1.906 1.00 95.69 90 VAL A C 1
ATOM 744 O O . VAL A 1 90 ? -3.402 9.715 -1.651 1.00 95.69 90 VAL A O 1
ATOM 747 N N . PHE A 1 91 ? -1.528 8.632 -1.070 1.00 93.25 91 PHE A N 1
ATOM 748 C CA . PHE A 1 91 ? -1.384 9.295 0.229 1.00 93.25 91 PHE A CA 1
ATOM 749 C C . PHE A 1 91 ? -0.919 10.746 0.130 1.00 93.25 91 PHE A C 1
ATOM 751 O O . PHE A 1 91 ? -1.146 11.508 1.068 1.00 93.25 91 PHE A O 1
ATOM 758 N N . SER A 1 92 ? -0.284 11.140 -0.975 1.00 93.25 92 SER A N 1
ATOM 759 C CA . SER A 1 92 ? 0.074 12.534 -1.236 1.00 93.25 92 SER A CA 1
ATOM 760 C C . SER A 1 92 ? -1.132 13.384 -1.637 1.00 93.25 92 SER A C 1
ATOM 762 O O . SER A 1 92 ? -1.165 14.557 -1.280 1.00 93.25 92 SER A O 1
ATOM 764 N N . TYR A 1 93 ? -2.085 12.835 -2.397 1.00 94.56 93 TYR A N 1
ATOM 765 C CA . TYR A 1 93 ? -3.247 13.581 -2.902 1.00 94.56 93 TYR A CA 1
ATOM 766 C C . TYR A 1 93 ? -4.504 13.411 -2.045 1.00 94.56 93 TYR A C 1
ATOM 768 O O . TYR A 1 93 ? -5.299 14.340 -1.963 1.00 94.56 93 TYR A O 1
ATOM 776 N N . PHE A 1 94 ? -4.681 12.248 -1.420 1.00 95.00 94 PHE A N 1
ATOM 777 C CA . PHE A 1 94 ? -5.905 11.854 -0.713 1.00 95.00 94 PHE A CA 1
ATOM 778 C C . PHE A 1 94 ? -5.588 11.365 0.704 1.00 95.00 94 PHE A C 1
ATOM 780 O O . PHE A 1 94 ? -6.068 10.315 1.134 1.00 95.00 94 PHE A O 1
ATOM 787 N N . ASN A 1 95 ? -4.683 12.062 1.403 1.00 91.56 95 ASN A N 1
ATOM 788 C CA . ASN A 1 95 ? -4.175 11.622 2.704 1.00 91.56 95 ASN A CA 1
ATOM 789 C C . ASN A 1 95 ? -5.306 11.384 3.708 1.00 91.56 95 ASN A C 1
ATOM 791 O O . ASN A 1 95 ? -5.381 10.312 4.310 1.00 91.56 95 ASN A O 1
ATOM 795 N N . ASP A 1 96 ? -6.183 12.375 3.856 1.00 91.19 96 ASP A N 1
ATOM 796 C CA . ASP A 1 96 ? -7.253 12.360 4.845 1.00 91.19 96 ASP A CA 1
ATOM 797 C C . ASP A 1 96 ? -8.318 11.329 4.469 1.00 91.19 96 ASP A C 1
ATOM 799 O O . ASP A 1 96 ? -8.689 10.500 5.297 1.00 91.19 96 ASP A O 1
ATOM 803 N N . GLU A 1 97 ? -8.745 11.290 3.205 1.00 93.94 97 GLU A N 1
ATOM 804 C CA . GLU A 1 97 ? -9.737 10.325 2.729 1.00 93.94 97 GLU A CA 1
ATOM 805 C C . GLU A 1 97 ? -9.238 8.887 2.871 1.00 93.94 97 GLU A C 1
ATOM 807 O O . GLU A 1 97 ? -9.973 8.025 3.360 1.00 93.94 97 GLU A O 1
ATOM 812 N N . ALA A 1 98 ? -7.983 8.624 2.491 1.00 92.69 98 ALA A N 1
ATOM 813 C CA . ALA A 1 98 ? -7.379 7.305 2.621 1.00 92.69 98 ALA A CA 1
ATOM 814 C C . ALA A 1 98 ? -7.252 6.891 4.088 1.00 92.69 98 ALA A C 1
ATOM 816 O O . ALA A 1 98 ? -7.604 5.761 4.431 1.00 92.69 98 ALA A O 1
ATOM 817 N N . ARG A 1 99 ? -6.799 7.794 4.966 1.00 90.62 99 ARG A N 1
ATOM 818 C CA . ARG A 1 99 ? -6.680 7.519 6.403 1.00 90.62 99 ARG A CA 1
ATOM 819 C C . ARG A 1 99 ? -8.037 7.251 7.030 1.00 90.62 99 ARG A C 1
ATOM 821 O O . ARG A 1 99 ? -8.205 6.201 7.639 1.00 90.62 99 ARG A O 1
ATOM 828 N N . THR A 1 100 ? -9.008 8.141 6.856 1.00 91.00 100 THR A N 1
ATOM 829 C CA . THR A 1 100 ? -10.347 7.975 7.432 1.00 91.00 100 THR A CA 1
ATOM 830 C C . THR A 1 100 ? -10.997 6.684 6.953 1.00 91.00 100 THR A C 1
ATOM 832 O O . THR A 1 100 ? -11.535 5.929 7.764 1.00 91.00 100 THR A O 1
ATOM 835 N N . ALA A 1 101 ? -10.903 6.384 5.656 1.00 92.75 101 ALA A N 1
ATOM 836 C CA . ALA A 1 101 ? -11.476 5.169 5.099 1.00 92.75 101 ALA A CA 1
ATOM 837 C C . ALA A 1 101 ? -10.792 3.901 5.644 1.00 92.75 101 ALA A C 1
ATOM 839 O O . ALA A 1 101 ? -11.483 2.971 6.054 1.00 92.75 101 ALA A O 1
ATOM 840 N N . LEU A 1 102 ? -9.456 3.867 5.708 1.00 90.75 102 LEU A N 1
ATOM 841 C CA . LEU A 1 102 ? -8.708 2.715 6.229 1.00 90.75 102 LEU A CA 1
ATOM 842 C C . LEU A 1 102 ? -8.941 2.498 7.727 1.00 90.75 102 LEU A C 1
ATOM 844 O O . LEU A 1 102 ? -9.185 1.366 8.137 1.00 90.75 102 LEU A O 1
ATOM 848 N N . LEU A 1 103 ? -8.924 3.563 8.533 1.00 88.50 103 LEU A N 1
ATOM 849 C CA . LEU A 1 103 ? -9.204 3.480 9.970 1.00 88.50 103 LEU A CA 1
ATOM 850 C C . LEU A 1 103 ? -10.619 2.964 10.231 1.00 88.50 103 LEU A C 1
ATOM 852 O O . LEU A 1 103 ? -10.798 2.052 11.030 1.00 88.50 103 LEU A O 1
ATOM 856 N N . THR A 1 104 ? -11.608 3.465 9.485 1.00 89.19 104 THR A N 1
ATOM 857 C CA . THR A 1 104 ? -12.994 2.984 9.589 1.00 89.19 104 THR A CA 1
ATOM 858 C C . THR A 1 104 ? -13.083 1.481 9.309 1.00 89.19 104 THR A C 1
ATOM 860 O O . THR A 1 104 ? -13.727 0.754 10.061 1.00 89.19 104 THR A O 1
ATOM 863 N N . MET A 1 105 ? -12.402 0.992 8.267 1.00 88.69 105 MET A N 1
ATOM 864 C CA . MET A 1 105 ? -12.405 -0.435 7.916 1.00 88.69 105 MET A CA 1
ATOM 865 C C . MET A 1 105 ? -11.719 -1.300 8.979 1.00 88.69 105 MET A C 1
ATOM 867 O O . MET A 1 105 ? -12.227 -2.360 9.335 1.00 88.69 105 MET A O 1
ATOM 871 N N . ILE A 1 106 ? -10.601 -0.836 9.539 1.00 86.50 106 ILE A N 1
ATOM 872 C CA . ILE A 1 106 ? -9.912 -1.527 10.638 1.00 86.50 106 ILE A CA 1
ATOM 873 C C . ILE A 1 106 ? -10.797 -1.587 11.884 1.00 86.50 106 ILE A C 1
ATOM 875 O O . ILE A 1 106 ? -10.870 -2.614 12.556 1.00 86.50 106 ILE A O 1
ATOM 879 N N . GLN A 1 107 ? -11.488 -0.498 12.208 1.00 85.06 107 GLN A N 1
ATOM 880 C CA . GLN A 1 107 ? -12.367 -0.450 13.368 1.00 85.06 107 GLN A CA 1
ATOM 881 C C . GLN A 1 107 ? -13.540 -1.428 13.205 1.00 85.06 107 GLN A C 1
ATOM 883 O O . GLN A 1 107 ? -13.838 -2.191 14.123 1.00 85.06 107 GLN A O 1
ATOM 888 N N . GLN A 1 108 ? -14.113 -1.507 11.999 1.00 85.50 108 GLN A N 1
ATOM 889 C CA . GLN A 1 108 ? -15.114 -2.515 11.645 1.00 85.50 108 GLN A CA 1
ATOM 890 C C . GLN A 1 108 ? -14.577 -3.951 11.798 1.00 85.50 108 GLN A C 1
ATOM 892 O O . GLN A 1 108 ? -15.271 -4.799 12.365 1.00 85.50 108 GLN A O 1
ATOM 897 N N . GLU A 1 109 ? -13.337 -4.230 11.372 1.00 84.38 109 GLU A N 1
ATOM 898 C CA . GLU A 1 109 ? -12.684 -5.532 11.598 1.00 84.38 109 GLU A CA 1
ATOM 899 C C . GLU A 1 109 ? -12.588 -5.868 13.093 1.00 84.38 109 GLU A C 1
ATOM 901 O O . GLU A 1 109 ? -12.956 -6.967 13.516 1.00 84.38 109 GLU A O 1
ATOM 906 N N . ARG A 1 110 ? -12.133 -4.911 13.911 1.00 80.44 110 ARG A N 1
ATOM 907 C CA . ARG A 1 110 ? -11.956 -5.070 15.369 1.00 80.44 110 ARG A CA 1
ATOM 908 C C . ARG A 1 110 ? -13.267 -5.220 16.137 1.00 80.44 110 ARG A C 1
ATOM 910 O O . ARG A 1 110 ? -13.270 -5.749 17.257 1.00 80.44 110 ARG A O 1
ATOM 917 N N . ASP A 1 111 ? -14.365 -4.755 15.558 1.00 82.69 111 ASP A N 1
ATOM 918 C CA . ASP A 1 111 ? -15.720 -4.949 16.073 1.00 82.69 111 ASP A CA 1
ATOM 919 C C . ASP A 1 111 ? -16.343 -6.274 15.596 1.00 82.69 111 ASP A C 1
ATOM 921 O O . ASP A 1 111 ? -17.477 -6.598 15.945 1.00 82.69 111 ASP A O 1
ATOM 925 N N . GLY A 1 112 ? -15.577 -7.097 14.869 1.00 78.19 112 GLY A N 1
ATOM 926 C CA . GLY A 1 112 ? -15.969 -8.445 14.462 1.00 78.19 112 GLY A CA 1
ATOM 927 C C . GLY A 1 112 ? -16.818 -8.485 13.194 1.00 78.19 112 GLY A C 1
ATOM 928 O O . GLY A 1 112 ? -17.394 -9.530 12.875 1.00 78.19 112 GLY A O 1
ATOM 929 N N . ILE A 1 113 ? -16.898 -7.378 12.449 1.00 81.75 113 ILE A N 1
ATOM 930 C CA . ILE A 1 113 ? -17.547 -7.360 11.140 1.00 81.75 113 ILE A CA 1
ATOM 931 C C . ILE A 1 113 ? -16.650 -8.151 10.187 1.00 81.75 113 ILE A C 1
ATOM 933 O O . ILE A 1 113 ? -15.492 -7.803 9.960 1.00 81.75 113 ILE A O 1
ATOM 937 N N . ARG A 1 114 ? -17.177 -9.269 9.665 1.00 63.97 114 ARG A N 1
ATOM 938 C CA . ARG A 1 114 ? -16.444 -10.162 8.757 1.00 63.97 114 ARG A CA 1
ATOM 939 C C . ARG A 1 114 ? -15.865 -9.363 7.597 1.00 63.97 114 ARG A C 1
ATOM 941 O O . ARG A 1 114 ? -16.609 -8.827 6.779 1.00 63.97 114 ARG A O 1
ATOM 948 N N . MET A 1 115 ? -14.542 -9.360 7.516 1.00 63.81 115 MET A N 1
ATOM 949 C CA . MET A 1 115 ? -13.831 -8.647 6.476 1.00 63.81 115 MET A CA 1
ATOM 950 C C . MET A 1 115 ? -13.432 -9.520 5.299 1.00 63.81 115 MET A C 1
ATOM 952 O O . MET A 1 115 ? -12.984 -10.662 5.436 1.00 63.81 115 MET A O 1
ATOM 956 N N . ASP A 1 116 ? -13.546 -8.895 4.138 1.00 69.94 116 ASP A N 1
ATOM 957 C CA . ASP A 1 116 ? -13.022 -9.347 2.864 1.00 69.94 116 ASP A CA 1
ATOM 958 C C . ASP A 1 116 ? -11.476 -9.315 2.859 1.00 69.94 116 ASP A C 1
ATOM 960 O O . ASP A 1 116 ? -10.849 -8.547 3.594 1.00 69.94 116 ASP A O 1
ATOM 964 N N . SER A 1 117 ? -10.825 -10.159 2.050 1.00 84.50 117 SER A N 1
ATOM 965 C CA . SER A 1 117 ? -9.352 -10.202 1.954 1.00 84.50 117 SER A CA 1
ATOM 966 C C . SER A 1 117 ? -8.744 -8.891 1.447 1.00 84.50 117 SER A C 1
ATOM 968 O O . SER A 1 117 ? -7.560 -8.637 1.655 1.00 84.50 117 SER A O 1
ATOM 970 N N . SER A 1 118 ? -9.574 -8.035 0.857 1.00 89.19 118 SER A N 1
ATOM 971 C CA . SER A 1 118 ? -9.206 -6.754 0.274 1.00 89.19 118 SER A CA 1
ATOM 972 C C . SER A 1 118 ? -8.508 -5.780 1.226 1.00 89.19 118 SER A C 1
ATOM 974 O O . SER A 1 118 ? -7.537 -5.153 0.802 1.00 89.19 118 SER A O 1
ATOM 976 N N . LEU A 1 119 ? -8.918 -5.655 2.500 1.00 89.69 119 LEU A N 1
ATOM 977 C CA . LEU A 1 119 ? -8.196 -4.762 3.425 1.00 89.69 119 LEU A CA 1
ATOM 978 C C . LEU A 1 119 ? -6.785 -5.277 3.696 1.00 89.69 119 LEU A C 1
ATOM 980 O O . LEU A 1 119 ? -5.841 -4.492 3.674 1.00 89.69 119 LEU A O 1
ATOM 984 N N . ARG A 1 120 ? -6.619 -6.592 3.885 1.00 89.12 120 ARG A N 1
ATOM 985 C CA . ARG A 1 120 ? -5.291 -7.192 4.071 1.00 89.12 120 ARG A CA 1
ATOM 986 C C . ARG A 1 120 ? -4.407 -6.970 2.848 1.00 89.12 120 ARG A C 1
ATOM 988 O O . ARG A 1 120 ? -3.239 -6.631 3.010 1.00 89.12 120 ARG A O 1
ATOM 995 N N . ASP A 1 121 ? -4.966 -7.091 1.647 1.00 93.12 121 ASP A N 1
ATOM 996 C CA . ASP A 1 121 ? -4.231 -6.877 0.398 1.00 93.12 121 ASP A CA 1
ATOM 997 C C . ASP A 1 121 ? -3.778 -5.416 0.229 1.00 93.12 121 ASP A C 1
ATOM 999 O O . ASP A 1 121 ? -2.645 -5.158 -0.191 1.00 93.12 121 ASP A O 1
ATOM 1003 N N . VAL A 1 122 ? -4.638 -4.452 0.581 1.00 94.81 122 VAL A N 1
ATOM 1004 C CA . VAL A 1 122 ? -4.295 -3.020 0.576 1.00 94.81 122 VAL A CA 1
ATOM 1005 C C . VAL A 1 122 ? -3.250 -2.713 1.648 1.00 94.81 122 VAL A C 1
ATOM 1007 O O . VAL A 1 122 ? -2.228 -2.104 1.340 1.00 94.81 122 VAL A O 1
ATOM 1010 N N . MET A 1 123 ? -3.446 -3.190 2.880 1.00 91.62 123 MET A N 1
ATOM 1011 C CA . MET A 1 123 ? -2.506 -2.994 3.988 1.00 91.62 123 MET A CA 1
ATOM 1012 C C . MET A 1 123 ? -1.131 -3.596 3.691 1.00 91.62 123 MET A C 1
ATOM 1014 O O . MET A 1 123 ? -0.113 -2.954 3.938 1.00 91.62 123 MET A O 1
ATOM 1018 N N . HIS A 1 124 ? -1.078 -4.790 3.098 1.00 93.06 124 HIS A N 1
ATOM 1019 C CA . HIS A 1 124 ? 0.174 -5.395 2.652 1.00 93.06 124 HIS A CA 1
ATOM 1020 C C . HIS A 1 124 ? 0.877 -4.516 1.608 1.00 93.06 124 HIS A C 1
ATOM 1022 O O . HIS A 1 124 ? 2.077 -4.264 1.716 1.00 93.06 124 HIS A O 1
ATOM 1028 N N . GLY A 1 125 ? 0.133 -4.002 0.623 1.00 95.19 125 GLY A N 1
ATOM 1029 C CA . GLY A 1 125 ? 0.658 -3.059 -0.362 1.00 95.19 125 GLY A CA 1
ATOM 1030 C C . GLY A 1 125 ? 1.260 -1.805 0.280 1.00 95.19 125 GLY A C 1
ATOM 1031 O O . GLY A 1 125 ? 2.382 -1.425 -0.048 1.00 95.19 125 GLY A O 1
ATOM 1032 N N . ILE A 1 126 ? 0.567 -1.222 1.258 1.00 94.31 126 ILE A N 1
ATOM 1033 C CA . ILE A 1 126 ? 1.044 -0.055 2.010 1.00 94.31 126 ILE A CA 1
ATOM 1034 C C . ILE A 1 126 ? 2.324 -0.388 2.782 1.00 94.31 126 ILE A C 1
ATOM 1036 O O . ILE A 1 126 ? 3.296 0.360 2.698 1.00 94.31 126 ILE A O 1
ATOM 1040 N N . CYS A 1 127 ? 2.383 -1.525 3.475 1.00 91.88 127 CYS A N 1
ATOM 1041 C CA . CYS A 1 127 ? 3.576 -1.963 4.209 1.00 91.88 127 CYS A CA 1
ATOM 1042 C C . CYS A 1 127 ? 4.801 -2.185 3.306 1.00 91.88 127 CYS A C 1
ATOM 1044 O O . CYS A 1 127 ? 5.938 -1.990 3.745 1.00 91.88 127 CYS A O 1
ATOM 1046 N N . CYS A 1 128 ? 4.581 -2.578 2.049 1.00 93.31 128 CYS A N 1
ATOM 1047 C CA . CYS A 1 128 ? 5.627 -2.715 1.035 1.00 93.31 128 CYS A CA 1
ATOM 1048 C C . CYS A 1 128 ? 6.021 -1.388 0.363 1.00 93.31 128 CYS A C 1
ATOM 1050 O O . CYS A 1 128 ? 6.980 -1.382 -0.410 1.00 93.31 128 CYS A O 1
ATOM 1052 N N . SER A 1 129 ? 5.298 -0.300 0.640 1.00 93.94 129 SER A N 1
ATOM 1053 C CA . SER A 1 129 ? 5.538 1.041 0.100 1.00 93.94 129 SER A CA 1
ATOM 1054 C C . SER A 1 129 ? 6.280 1.951 1.088 1.00 93.94 129 SER A C 1
ATOM 1056 O O . SER A 1 129 ? 6.408 1.637 2.276 1.00 93.94 129 SER A O 1
ATOM 1058 N N . GLU A 1 130 ? 6.736 3.114 0.621 1.00 89.19 130 GLU A N 1
ATOM 1059 C CA . GLU A 1 130 ? 7.312 4.146 1.498 1.00 89.19 130 GLU A CA 1
ATOM 1060 C C . GLU A 1 130 ? 6.229 4.909 2.288 1.00 89.19 130 GLU A C 1
ATOM 1062 O O . GLU A 1 130 ? 6.478 5.372 3.410 1.00 89.19 130 GLU A O 1
ATOM 1067 N N . ALA A 1 131 ? 4.987 4.925 1.784 1.00 87.62 131 ALA A N 1
ATOM 1068 C CA . ALA A 1 131 ? 3.815 5.463 2.477 1.00 87.62 131 ALA A CA 1
ATOM 1069 C C . ALA A 1 131 ? 3.512 4.797 3.835 1.00 87.62 131 ALA A C 1
ATOM 1071 O O . ALA A 1 131 ? 2.780 5.370 4.646 1.00 87.62 131 ALA A O 1
ATOM 1072 N N . LYS A 1 132 ? 4.112 3.637 4.149 1.00 89.19 132 LYS A N 1
ATOM 1073 C CA . LYS A 1 1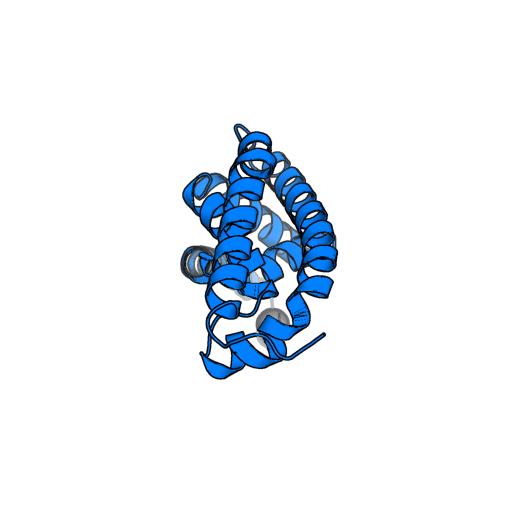32 ? 4.011 3.012 5.482 1.00 89.19 132 LYS A CA 1
ATOM 1074 C C . LYS A 1 132 ? 4.358 3.985 6.614 1.00 89.19 132 LYS A C 1
ATOM 1076 O O . LYS A 1 132 ? 3.720 3.952 7.658 1.00 89.19 132 LYS A O 1
ATOM 1081 N N . SER A 1 133 ? 5.347 4.855 6.402 1.00 86.00 133 SER A N 1
ATOM 1082 C CA . SER A 1 133 ? 5.823 5.805 7.414 1.00 86.00 133 SER A CA 1
ATOM 1083 C C . SER A 1 133 ? 4.770 6.869 7.734 1.00 86.00 133 SER A C 1
ATOM 1085 O O . SER A 1 133 ? 4.561 7.210 8.896 1.00 86.00 133 SER A O 1
ATOM 1087 N N . ILE A 1 134 ? 4.050 7.324 6.707 1.00 79.69 134 ILE A N 1
ATOM 1088 C CA . ILE A 1 134 ? 2.942 8.279 6.814 1.00 79.69 134 ILE A CA 1
ATOM 1089 C C . ILE A 1 134 ? 1.797 7.657 7.618 1.00 79.69 134 ILE A C 1
ATOM 1091 O O . ILE A 1 134 ? 1.210 8.305 8.484 1.00 79.69 134 ILE A O 1
ATOM 1095 N N . MET A 1 135 ? 1.495 6.385 7.355 1.00 78.25 135 MET A N 1
ATOM 1096 C CA . MET A 1 135 ? 0.406 5.688 8.030 1.00 78.25 135 MET A CA 1
ATOM 1097 C C . MET A 1 135 ? 0.738 5.234 9.452 1.00 78.25 135 MET A C 1
ATOM 1099 O O . MET A 1 135 ? -0.162 5.198 10.286 1.00 78.25 135 MET A O 1
ATOM 1103 N N . GLN A 1 136 ? 1.994 4.897 9.753 1.00 82.25 136 GLN A N 1
ATOM 1104 C CA . GLN A 1 136 ? 2.387 4.347 11.054 1.00 82.25 136 GLN A CA 1
ATOM 1105 C C . GLN A 1 136 ? 1.949 5.230 12.225 1.00 82.25 136 GLN A C 1
ATOM 1107 O O . GLN A 1 136 ? 1.298 4.733 13.138 1.00 82.25 136 GLN A O 1
ATOM 1112 N N . ASN A 1 137 ? 2.233 6.532 12.179 1.00 78.12 137 ASN A N 1
ATOM 1113 C CA . ASN A 1 137 ? 1.863 7.434 13.274 1.00 78.12 137 ASN A CA 1
ATOM 1114 C C . ASN A 1 137 ? 0.340 7.551 13.419 1.00 78.12 137 ASN A C 1
ATOM 1116 O O . ASN A 1 137 ? -0.192 7.432 14.516 1.00 78.12 137 ASN A O 1
ATOM 1120 N N . ALA A 1 138 ? -0.367 7.692 12.294 1.00 75.75 138 ALA A N 1
ATOM 1121 C CA . ALA A 1 138 ? -1.823 7.782 12.277 1.00 75.75 138 ALA A CA 1
ATOM 1122 C C . ALA A 1 138 ? -2.502 6.538 12.866 1.00 75.75 138 ALA A C 1
ATOM 1124 O O . ALA A 1 138 ? -3.476 6.658 13.606 1.00 75.75 138 ALA A O 1
ATOM 1125 N N . PHE A 1 139 ? -1.990 5.350 12.534 1.00 80.31 139 PHE A N 1
ATOM 1126 C CA . PHE A 1 139 ? -2.496 4.098 13.078 1.00 80.31 139 PHE A CA 1
ATOM 1127 C C . PHE A 1 139 ? -2.170 3.944 14.555 1.00 80.31 139 PHE A C 1
ATOM 1129 O O . PHE A 1 139 ? -3.030 3.502 15.303 1.00 80.31 139 PHE A O 1
ATOM 1136 N N . LEU A 1 140 ? -0.959 4.298 14.991 1.00 82.69 140 LEU A N 1
ATOM 1137 C CA . LEU A 1 140 ? -0.579 4.185 16.400 1.00 82.69 140 LEU A CA 1
ATOM 1138 C C . LEU A 1 140 ? -1.468 5.052 17.296 1.00 82.69 140 LEU A C 1
ATOM 1140 O O . LEU A 1 140 ? -1.922 4.568 18.332 1.00 82.69 140 LEU A O 1
ATOM 1144 N N . ASP A 1 141 ? -1.768 6.280 16.873 1.00 82.75 141 ASP A N 1
ATOM 1145 C CA . ASP A 1 141 ? -2.654 7.179 17.616 1.00 82.75 141 ASP A CA 1
ATOM 1146 C C . ASP A 1 141 ? -4.086 6.620 17.710 1.00 82.75 141 ASP A C 1
ATOM 1148 O O . ASP A 1 141 ? -4.693 6.627 18.785 1.00 82.75 141 ASP A O 1
ATOM 1152 N N . GLU A 1 142 ? -4.622 6.077 16.611 1.00 80.69 142 GLU A N 1
ATOM 1153 C CA . GLU A 1 142 ? -5.960 5.469 16.588 1.00 80.69 142 GLU A CA 1
ATOM 1154 C C . GLU A 1 142 ? -6.026 4.172 17.405 1.00 80.69 142 GLU A C 1
ATOM 1156 O O . GLU A 1 142 ? -6.940 4.004 18.214 1.00 80.69 142 GLU A O 1
ATOM 1161 N N . ILE A 1 143 ? -5.027 3.294 17.269 1.00 81.81 143 ILE A N 1
ATOM 1162 C CA . ILE A 1 143 ? -4.865 2.073 18.069 1.00 81.81 143 ILE A CA 1
ATOM 1163 C C . ILE A 1 143 ? -4.845 2.422 19.555 1.00 81.81 143 ILE A C 1
ATOM 1165 O O . ILE A 1 143 ? -5.564 1.808 20.348 1.00 81.81 143 ILE A O 1
ATOM 1169 N N . TYR A 1 144 ? -4.033 3.410 19.937 1.00 84.31 144 TYR A N 1
ATOM 1170 C CA . TYR A 1 144 ? -3.913 3.842 21.322 1.00 84.31 144 TYR A CA 1
ATOM 1171 C C . TYR A 1 144 ? -5.246 4.371 21.855 1.00 84.31 144 TYR A C 1
ATOM 1173 O O . TYR A 1 144 ? -5.699 3.931 22.914 1.00 84.31 144 TYR A O 1
ATOM 1181 N N . GLY A 1 145 ? -5.908 5.263 21.110 1.00 85.69 145 GLY A N 1
ATOM 1182 C CA . GLY A 1 145 ? -7.214 5.803 21.488 1.00 85.69 145 GLY A CA 1
ATOM 1183 C C . GLY A 1 145 ? -8.267 4.708 21.661 1.00 85.69 145 GLY A C 1
ATOM 1184 O O . GLY A 1 145 ? -8.949 4.654 22.687 1.00 85.69 145 GLY A O 1
ATOM 1185 N N . TYR A 1 146 ? -8.345 3.788 20.700 1.00 83.56 146 TYR A N 1
ATOM 1186 C CA . TYR A 1 146 ? -9.292 2.679 20.713 1.00 83.56 146 TYR A CA 1
ATOM 1187 C C . TYR A 1 146 ? -9.097 1.763 21.925 1.00 83.56 146 TYR A C 1
ATOM 1189 O O . TYR A 1 146 ? -10.032 1.544 22.700 1.00 83.56 146 TYR A O 1
ATOM 1197 N N . TYR A 1 147 ? -7.881 1.249 22.132 1.00 84.69 147 TYR A N 1
ATOM 1198 C CA . TYR A 1 147 ? -7.623 0.313 23.226 1.00 84.69 147 TYR A CA 1
ATOM 1199 C C . TYR A 1 147 ? -7.611 0.980 24.602 1.00 84.69 147 TYR A C 1
ATOM 1201 O O . TYR A 1 147 ? -7.945 0.310 25.576 1.00 84.69 147 TYR A O 1
ATOM 1209 N N . SER A 1 148 ? -7.313 2.278 24.706 1.00 88.06 148 SER A N 1
ATOM 1210 C CA . SER A 1 148 ? -7.441 3.030 25.963 1.00 88.06 148 SER A CA 1
ATOM 1211 C C . SER A 1 148 ? -8.892 3.049 26.464 1.00 88.06 148 SER A C 1
ATOM 1213 O O . SER A 1 148 ? -9.170 2.716 27.624 1.00 88.06 148 SER A O 1
ATOM 1215 N N . VAL A 1 149 ? -9.842 3.337 25.565 1.00 88.31 149 VAL A N 1
ATOM 1216 C CA . VAL A 1 149 ? -11.281 3.300 25.875 1.00 88.31 149 VAL A CA 1
ATOM 1217 C C . VAL A 1 149 ? -11.731 1.868 26.161 1.00 88.31 149 VAL A C 1
ATOM 1219 O O . VAL A 1 149 ? -12.295 1.600 27.223 1.00 88.31 149 VAL A O 1
ATOM 1222 N N . ARG A 1 150 ? -11.414 0.920 25.270 1.00 86.06 150 ARG A N 1
ATOM 1223 C CA . ARG A 1 150 ? -11.855 -0.480 25.398 1.00 86.06 150 ARG A CA 1
ATOM 1224 C C . ARG A 1 150 ? -11.315 -1.155 26.662 1.00 86.06 150 ARG A C 1
ATOM 1226 O O . ARG A 1 150 ? -12.044 -1.886 27.326 1.00 86.06 150 ARG A O 1
ATOM 1233 N N . SER A 1 151 ? -10.062 -0.885 27.033 1.00 87.56 151 SER A N 1
ATOM 1234 C CA . SER A 1 151 ? -9.453 -1.370 28.278 1.00 87.56 151 SER A CA 1
ATOM 1235 C C . SER A 1 151 ? -10.196 -0.837 29.508 1.00 87.56 151 SER A C 1
ATOM 1237 O O . SER A 1 151 ? -10.546 -1.613 30.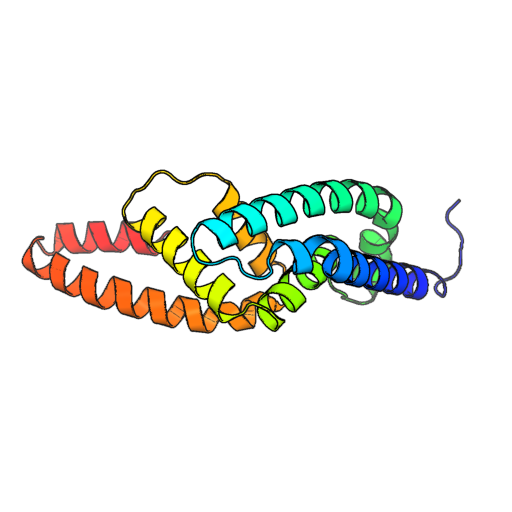403 1.00 87.56 151 SER A O 1
ATOM 1239 N N . SER A 1 152 ? -10.518 0.461 29.511 1.00 89.25 152 SER A N 1
ATOM 1240 C CA . SER A 1 152 ? -11.267 1.124 30.588 1.00 89.25 152 SER A CA 1
ATOM 1241 C C . SER A 1 152 ? -12.699 0.601 30.744 1.00 89.25 152 SER A C 1
ATOM 1243 O O . SER A 1 152 ? -13.265 0.647 31.838 1.00 89.25 152 SER A O 1
ATOM 1245 N N . GLU A 1 153 ? -13.306 0.105 29.668 1.00 89.88 153 GLU A N 1
ATOM 1246 C CA . GLU A 1 153 ? -14.595 -0.588 29.713 1.00 89.88 153 GLU A CA 1
ATOM 1247 C C . GLU A 1 153 ? -14.436 -2.021 30.227 1.00 89.88 153 GLU A C 1
ATOM 1249 O O . GLU A 1 153 ? -15.130 -2.432 31.157 1.00 89.88 153 GLU A O 1
ATOM 1254 N N . TRP A 1 154 ? -13.497 -2.788 29.668 1.00 89.69 154 TRP A N 1
ATOM 1255 C CA . TRP A 1 154 ? -13.313 -4.195 30.020 1.00 89.69 154 TRP A CA 1
ATOM 1256 C C . TRP A 1 154 ? -12.954 -4.394 31.490 1.00 89.69 154 TRP A C 1
ATOM 1258 O O . TRP A 1 154 ? -13.476 -5.318 32.109 1.00 89.69 154 TRP A O 1
ATOM 1268 N N . ILE A 1 155 ? -12.142 -3.515 32.080 1.00 91.56 155 ILE A N 1
ATOM 1269 C CA . ILE A 1 155 ? -11.759 -3.629 33.494 1.00 91.56 155 ILE A CA 1
ATOM 1270 C C . ILE A 1 155 ? -12.958 -3.531 34.454 1.00 91.56 155 ILE A C 1
ATOM 1272 O O . ILE A 1 155 ? -12.891 -4.026 35.574 1.00 91.56 155 ILE A O 1
ATOM 1276 N N . LYS A 1 156 ? -14.070 -2.916 34.023 1.00 92.19 156 LYS A N 1
ATOM 1277 C CA . LYS A 1 156 ? -15.312 -2.814 34.810 1.00 92.19 156 LYS A CA 1
ATOM 1278 C C . LYS A 1 156 ? -16.192 -4.059 34.692 1.00 92.19 156 LYS A C 1
ATOM 1280 O O . LYS A 1 156 ? -17.021 -4.297 35.565 1.00 92.19 156 LYS A O 1
ATOM 1285 N N . HIS A 1 157 ? -16.051 -4.813 33.604 1.00 89.38 157 HIS A N 1
ATOM 1286 C CA . HIS A 1 157 ? -16.955 -5.908 33.243 1.00 89.38 157 HIS A CA 1
ATOM 1287 C C . HIS A 1 157 ? -16.344 -7.303 33.405 1.00 89.38 157 HIS A C 1
ATOM 1289 O O . HIS A 1 157 ? -17.091 -8.275 33.484 1.00 89.38 157 HIS A O 1
ATOM 1295 N N . TYR A 1 158 ? -15.016 -7.417 33.453 1.00 88.88 158 TYR A N 1
ATOM 1296 C CA . TYR A 1 158 ? -14.310 -8.695 33.514 1.00 88.88 158 TYR A CA 1
ATOM 1297 C C . TYR A 1 158 ? -13.533 -8.861 34.819 1.00 88.88 158 TYR A C 1
ATOM 1299 O O . TYR A 1 158 ? -13.013 -7.899 35.383 1.00 88.88 158 TYR A O 1
ATOM 1307 N N . SER A 1 159 ? -13.413 -10.110 35.277 1.00 92.06 159 SER A N 1
ATOM 1308 C CA . SER A 1 159 ? -12.459 -10.467 36.327 1.00 92.06 159 SER A CA 1
ATOM 1309 C C . SER A 1 159 ? -11.019 -10.291 35.816 1.00 92.06 159 SER A C 1
ATOM 1311 O O . SER A 1 159 ? -10.781 -10.296 34.607 1.00 92.06 159 SER A O 1
ATOM 1313 N N . LEU A 1 160 ? -10.036 -10.150 36.712 1.00 88.25 160 LEU A N 1
ATOM 1314 C CA . LEU A 1 160 ? -8.631 -9.982 36.310 1.00 88.25 160 LEU A CA 1
ATOM 1315 C C . LEU A 1 160 ? -8.129 -11.109 35.373 1.00 88.25 160 LEU A C 1
ATOM 1317 O O . LEU A 1 160 ? -7.521 -10.780 34.353 1.00 88.25 160 LEU A O 1
ATOM 1321 N N . PRO A 1 161 ? -8.395 -12.407 35.638 1.00 91.94 161 PRO A N 1
ATOM 1322 C CA . PRO A 1 161 ? -8.038 -13.479 34.706 1.00 91.94 161 PRO A CA 1
ATOM 1323 C C . PRO A 1 161 ? -8.676 -13.327 33.319 1.00 91.94 161 PRO A C 1
ATOM 1325 O O . PRO A 1 161 ? -7.984 -13.467 32.311 1.00 91.94 161 PRO A O 1
ATOM 1328 N N . ASP A 1 162 ? -9.966 -12.988 33.257 1.00 90.44 162 ASP A N 1
ATOM 1329 C CA . ASP A 1 162 ? -10.697 -12.856 31.990 1.00 90.44 162 ASP A CA 1
ATOM 1330 C C . ASP A 1 162 ? -10.235 -11.634 31.189 1.00 90.44 162 ASP A C 1
ATOM 1332 O O . ASP A 1 162 ? -10.104 -11.693 29.966 1.00 90.44 162 ASP A O 1
ATOM 1336 N N . TYR A 1 163 ? -9.932 -10.531 31.877 1.00 88.50 163 TYR A N 1
ATOM 1337 C CA . TYR A 1 163 ? -9.349 -9.340 31.269 1.00 88.50 163 TYR A CA 1
ATOM 1338 C C . TYR A 1 163 ? -7.985 -9.652 30.640 1.00 88.50 163 TYR A C 1
ATOM 1340 O O . TYR A 1 163 ? -7.758 -9.319 29.478 1.00 88.50 163 TYR A O 1
ATOM 1348 N N . LEU A 1 164 ? -7.094 -10.337 31.368 1.00 88.50 164 LEU A N 1
ATOM 1349 C CA . LEU A 1 164 ? -5.773 -10.718 30.854 1.00 88.50 164 LEU A CA 1
ATOM 1350 C C . LEU A 1 164 ? -5.875 -11.691 29.674 1.00 88.50 164 LEU A C 1
ATOM 1352 O O . LEU A 1 164 ? -5.156 -11.532 28.687 1.00 88.50 164 LEU A O 1
ATOM 1356 N N . ALA A 1 165 ? -6.792 -12.660 29.739 1.00 86.75 165 ALA A N 1
ATOM 1357 C CA . ALA A 1 165 ? -7.067 -13.557 28.620 1.00 86.75 165 ALA A CA 1
ATOM 1358 C C . ALA A 1 165 ? -7.531 -12.776 27.381 1.00 86.75 165 ALA A C 1
ATOM 1360 O O . ALA A 1 165 ? -7.051 -13.024 26.276 1.00 86.75 165 ALA A O 1
ATOM 1361 N N . LYS A 1 166 ? -8.405 -11.781 27.570 1.00 83.50 166 LYS A N 1
ATOM 1362 C CA . LYS A 1 166 ? -8.894 -10.925 26.488 1.00 83.50 166 LYS A CA 1
ATOM 1363 C C . LYS A 1 166 ? -7.783 -10.060 25.894 1.00 83.50 166 LYS A C 1
ATOM 1365 O O . LYS A 1 166 ? -7.634 -10.040 24.680 1.00 83.50 166 LYS A O 1
ATOM 1370 N N . VAL A 1 167 ? -6.966 -9.408 26.720 1.00 83.62 167 VAL A N 1
ATOM 1371 C CA . VAL A 1 167 ? -5.818 -8.602 26.264 1.00 83.62 167 VAL A CA 1
ATOM 1372 C C . VAL A 1 167 ? -4.828 -9.446 25.457 1.00 83.62 167 VAL A C 1
ATOM 1374 O O . VAL A 1 167 ? -4.400 -9.019 24.387 1.00 83.62 167 VAL A O 1
ATOM 1377 N N . ASN A 1 168 ? -4.522 -10.667 25.904 1.00 76.62 168 ASN A N 1
ATOM 1378 C CA . ASN A 1 168 ? -3.605 -11.559 25.190 1.00 76.62 168 ASN A CA 1
ATOM 1379 C C . ASN A 1 168 ? -4.093 -11.935 23.783 1.00 76.62 168 ASN A C 1
ATOM 1381 O O . ASN A 1 168 ? -3.271 -12.099 22.887 1.00 76.62 168 ASN A O 1
ATOM 1385 N N . ILE A 1 169 ? -5.407 -12.026 23.559 1.00 75.50 169 ILE A N 1
ATOM 1386 C CA . ILE A 1 169 ? -5.968 -12.281 22.222 1.00 75.50 169 ILE A CA 1
ATOM 1387 C C . ILE A 1 169 ? -5.697 -11.102 21.273 1.00 75.50 169 ILE A C 1
ATOM 1389 O O . ILE A 1 169 ? -5.406 -11.322 20.101 1.00 75.50 169 ILE A O 1
ATOM 1393 N N . PHE A 1 170 ? -5.754 -9.863 21.769 1.00 69.06 170 PHE A N 1
ATOM 1394 C CA . PHE A 1 170 ? -5.582 -8.654 20.952 1.00 69.06 170 PHE A CA 1
ATOM 1395 C C . PHE A 1 170 ? -4.120 -8.213 20.767 1.00 69.06 170 PHE A C 1
ATOM 1397 O O . PHE A 1 170 ? -3.855 -7.425 19.871 1.00 69.06 170 PHE A O 1
ATOM 1404 N N . ILE A 1 171 ? -3.173 -8.710 21.573 1.00 62.44 171 ILE A N 1
ATOM 1405 C CA . ILE A 1 171 ? -1.727 -8.440 21.407 1.00 62.44 171 ILE A CA 1
ATOM 1406 C C . ILE A 1 171 ? -1.101 -9.278 20.271 1.00 62.44 171 ILE A C 1
ATOM 1408 O O . ILE A 1 171 ? -0.042 -8.926 19.760 1.00 62.44 171 ILE A O 1
ATOM 1412 N N . ILE A 1 172 ? -1.726 -10.396 19.884 1.00 40.38 172 ILE A N 1
ATOM 1413 C CA . ILE A 1 172 ? -1.174 -11.364 18.914 1.00 40.38 172 ILE A CA 1
ATOM 1414 C C . ILE A 1 172 ? -1.600 -11.062 17.455 1.00 40.38 172 ILE A C 1
ATOM 1416 O O . ILE A 1 172 ? -1.049 -11.652 16.526 1.00 40.38 172 ILE A O 1
ATOM 1420 N N . LEU A 1 173 ? -2.542 -10.136 17.246 1.00 41.41 173 LEU A N 1
ATOM 1421 C CA . LEU A 1 173 ? -3.020 -9.668 15.934 1.00 41.41 173 LEU A CA 1
ATOM 1422 C C . LEU A 1 173 ? -2.365 -8.338 15.548 1.00 41.41 173 LEU A C 1
ATOM 1424 O O . LEU A 1 173 ? -1.987 -8.212 14.362 1.00 41.41 173 LEU A O 1
#